Protein AF-A0A395LHI3-F1 (afdb_monomer_lite)

Secondary structure (DSSP, 8-state):
----HHHHHHH-S-HHHHHHHHHHHHIIIIIHHHHHHHTSSS-HHHHHHHHHHHHHHHHH-TTS--S-HHHHS-SS--GGGHHHHHHHHHHHHHHHHHHHHHHHHHHHTTSB-TT--HHHHHHHHHHHHHHHHHHHHTT--HHHHHHHHHHHHHHHHTTBPPP-

Foldseek 3Di:
DPDDPVVVCVVAVDPLRVVVVVLVVLCVPVVVVLLCLCPDDDFNLVSLLVSQLVLLAVQADPPDHHARCLLPPDPDDDPVCVVSNVVSVVVLVVQLVSQLVSVVVNCVVLQFPVPDPSSVLSVVSSVLSSVSRVVSVVPDHSVRRVVSSVVNSVVSVVGGHDDD

Structure (mmCIF, N/CA/C/O backbone):
data_AF-A0A395LHI3-F1
#
_entry.id   AF-A0A395LHI3-F1
#
loop_
_atom_site.group_PDB
_atom_site.id
_atom_site.type_symbol
_atom_site.label_atom_id
_atom_site.label_alt_id
_atom_site.label_comp_id
_atom_site.label_asym_id
_atom_site.label_entity_id
_atom_site.label_seq_id
_atom_site.pdbx_PDB_ins_code
_atom_site.Cartn_x
_atom_site.Cartn_y
_atom_site.Cartn_z
_atom_site.occupancy
_atom_site.B_iso_or_equiv
_atom_site.auth_seq_id
_atom_site.auth_comp_id
_atom_site.auth_asym_id
_atom_site.auth_atom_id
_atom_site.pdbx_PDB_model_num
ATOM 1 N N . MET A 1 1 ? 21.048 0.167 -17.776 1.00 78.12 1 MET A N 1
ATOM 2 C CA . MET A 1 1 ? 21.889 -1.015 -17.476 1.00 78.12 1 MET A CA 1
ATOM 3 C C . MET A 1 1 ? 23.275 -0.933 -18.103 1.00 78.12 1 MET A C 1
ATOM 5 O O . MET A 1 1 ? 24.192 -1.438 -17.483 1.00 78.12 1 MET A O 1
ATOM 9 N N . GLY A 1 2 ? 23.467 -0.312 -19.278 1.00 87.62 2 GLY A N 1
ATOM 10 C CA . GLY A 1 2 ? 24.817 -0.144 -19.848 1.00 87.62 2 GLY A CA 1
ATOM 11 C C . GLY A 1 2 ? 25.475 -1.451 -20.313 1.00 87.62 2 GLY A C 1
ATOM 12 O O . GLY A 1 2 ? 26.690 -1.498 -20.452 1.00 87.62 2 GLY A O 1
ATOM 13 N N . ILE A 1 3 ? 24.679 -2.501 -20.537 1.00 92.44 3 ILE A N 1
ATOM 14 C CA . ILE A 1 3 ? 25.128 -3.826 -20.984 1.00 92.44 3 ILE A CA 1
ATOM 15 C C . ILE A 1 3 ? 24.661 -4.100 -22.413 1.00 92.44 3 ILE A C 1
ATOM 17 O O . ILE A 1 3 ? 23.698 -3.492 -22.888 1.00 92.44 3 ILE A O 1
ATOM 21 N N . THR A 1 4 ? 25.320 -5.043 -23.084 1.00 93.31 4 THR A N 1
ATOM 22 C CA . THR A 1 4 ? 24.909 -5.496 -24.416 1.00 93.31 4 THR A CA 1
ATOM 23 C C . THR A 1 4 ? 23.665 -6.394 -24.334 1.00 93.31 4 THR A C 1
ATOM 25 O O . THR A 1 4 ? 23.431 -7.032 -23.301 1.00 93.31 4 THR A O 1
ATOM 28 N N . PRO A 1 5 ? 22.872 -6.507 -25.417 1.00 89.00 5 PRO A N 1
ATOM 29 C CA . PRO A 1 5 ? 21.784 -7.480 -25.489 1.00 89.00 5 PRO A CA 1
ATOM 30 C C . PRO A 1 5 ? 22.258 -8.915 -25.236 1.00 89.00 5 PRO A C 1
ATOM 32 O O . PRO A 1 5 ? 21.578 -9.668 -24.549 1.00 89.00 5 PRO A O 1
ATOM 35 N N . GLN A 1 6 ? 23.445 -9.282 -25.730 1.00 91.12 6 GLN A N 1
ATOM 36 C CA . GLN A 1 6 ? 24.034 -10.602 -25.508 1.00 91.12 6 GLN A CA 1
ATOM 37 C C . GLN A 1 6 ? 24.271 -10.864 -24.017 1.00 91.12 6 GLN A C 1
ATOM 39 O O . GLN A 1 6 ? 23.895 -11.921 -23.523 1.00 91.12 6 GLN A O 1
ATOM 44 N N . SER A 1 7 ? 24.835 -9.899 -23.282 1.00 91.31 7 SER A N 1
ATOM 45 C CA . SER A 1 7 ? 25.020 -10.023 -21.831 1.00 91.31 7 SER A CA 1
ATOM 46 C C . SER A 1 7 ? 23.691 -10.079 -21.077 1.00 91.31 7 SER A C 1
ATOM 48 O O . SER A 1 7 ? 23.582 -10.807 -20.096 1.00 91.31 7 SER A O 1
ATOM 50 N N . LEU A 1 8 ? 22.672 -9.347 -21.538 1.00 90.69 8 LEU A N 1
ATOM 51 C CA . LEU A 1 8 ? 21.337 -9.384 -20.941 1.00 90.69 8 LEU A CA 1
ATOM 52 C C . LEU A 1 8 ? 20.703 -10.769 -21.085 1.00 90.69 8 LEU A C 1
ATOM 54 O O . LEU A 1 8 ? 20.270 -11.337 -20.090 1.00 90.69 8 LEU A O 1
ATOM 58 N N . TYR A 1 9 ? 20.686 -11.327 -22.296 1.00 90.81 9 TYR A N 1
ATOM 59 C CA . TYR A 1 9 ? 20.093 -12.644 -22.553 1.00 90.81 9 TYR A CA 1
ATOM 60 C C . TYR A 1 9 ? 20.959 -13.815 -22.064 1.00 90.81 9 TYR A C 1
ATOM 62 O O . TYR A 1 9 ? 20.459 -14.926 -21.923 1.00 90.81 9 TYR A O 1
ATOM 70 N N . ALA A 1 10 ? 22.240 -13.580 -21.766 1.00 89.56 10 ALA A N 1
ATOM 71 C CA . ALA A 1 10 ? 23.068 -14.535 -21.033 1.00 89.56 10 ALA A CA 1
ATOM 72 C C . ALA A 1 10 ? 22.699 -14.602 -19.539 1.00 89.56 10 ALA A C 1
ATOM 74 O O . ALA A 1 10 ? 22.858 -15.653 -18.925 1.00 89.56 10 ALA A O 1
ATOM 75 N N . ALA A 1 11 ? 22.227 -13.493 -18.958 1.00 89.38 11 ALA A N 1
ATOM 76 C CA . ALA A 1 11 ? 21.839 -13.411 -17.549 1.00 89.38 11 ALA A CA 1
ATOM 77 C C . ALA A 1 11 ? 20.357 -13.740 -17.310 1.00 89.38 11 ALA A C 1
ATOM 79 O O . ALA A 1 11 ? 20.022 -14.312 -16.277 1.00 89.38 11 ALA A O 1
ATOM 80 N N . PHE A 1 12 ? 19.476 -13.399 -18.255 1.00 91.12 12 PHE A N 1
ATOM 81 C CA . PHE A 1 12 ? 18.029 -13.553 -18.117 1.00 91.12 12 PHE A CA 1
ATOM 82 C C . PHE A 1 12 ? 17.438 -14.299 -19.308 1.00 91.12 12 PHE A C 1
ATOM 84 O O . PHE A 1 12 ? 17.687 -13.950 -20.462 1.00 91.12 12 PHE A O 1
ATOM 91 N N . VAL A 1 13 ? 16.579 -15.277 -19.017 1.00 86.50 13 VAL A N 1
ATOM 92 C CA . VAL A 1 13 ? 15.908 -16.110 -20.029 1.00 86.50 13 VAL A CA 1
ATOM 93 C C . VAL A 1 13 ? 15.035 -15.268 -20.967 1.00 86.50 13 VAL A C 1
ATOM 95 O O . VAL A 1 13 ? 14.988 -15.516 -22.171 1.00 86.50 13 VAL A O 1
ATOM 98 N N . SER A 1 14 ? 14.368 -14.237 -20.445 1.00 88.44 14 SER A N 1
ATOM 99 C CA . SER A 1 14 ? 13.547 -13.325 -21.239 1.00 88.44 14 SER A CA 1
ATOM 100 C C . SER A 1 14 ? 13.390 -11.956 -20.572 1.00 88.44 14 SER A C 1
ATOM 102 O O . SER A 1 14 ? 13.673 -11.775 -19.387 1.00 88.44 14 SER A O 1
ATOM 104 N N . LYS A 1 15 ? 12.857 -10.977 -21.317 1.00 88.31 15 LYS A N 1
ATOM 105 C CA . LYS A 1 15 ? 12.464 -9.670 -20.760 1.00 88.31 15 LYS A CA 1
ATOM 106 C C . LYS A 1 15 ? 11.406 -9.808 -19.655 1.00 88.31 15 LYS A C 1
ATOM 108 O O . LYS A 1 15 ? 11.434 -9.041 -18.695 1.00 88.31 15 LYS A O 1
ATOM 113 N N . ALA A 1 16 ? 10.486 -10.767 -19.789 1.00 86.94 16 ALA A N 1
ATOM 114 C CA . ALA A 1 16 ? 9.472 -11.039 -18.773 1.00 86.94 16 ALA A CA 1
ATOM 115 C C . ALA A 1 16 ? 10.108 -11.590 -17.488 1.00 86.94 16 ALA A C 1
ATOM 117 O O . ALA A 1 16 ? 9.699 -11.205 -16.395 1.00 86.94 16 ALA A O 1
ATOM 118 N N . ASP A 1 17 ? 11.140 -12.427 -17.620 1.00 88.19 17 ASP A N 1
ATOM 119 C CA . ASP A 1 17 ? 11.878 -12.967 -16.475 1.00 88.19 17 ASP A CA 1
ATOM 120 C C . ASP A 1 17 ? 12.705 -11.895 -15.774 1.00 88.19 17 ASP A C 1
ATOM 122 O O . ASP A 1 17 ? 12.575 -11.735 -14.564 1.00 88.19 17 ASP A O 1
ATOM 126 N N . LEU A 1 18 ? 13.435 -11.075 -16.538 1.00 92.38 18 LEU A N 1
ATOM 127 C CA . LEU A 1 18 ? 14.125 -9.900 -16.006 1.00 92.38 18 LEU A CA 1
ATOM 128 C C . LEU A 1 18 ? 13.168 -8.988 -15.222 1.00 92.38 18 LEU A C 1
ATOM 130 O O . LEU A 1 18 ? 13.488 -8.542 -14.123 1.00 92.38 18 LEU A O 1
ATOM 134 N N . TYR A 1 19 ? 11.986 -8.699 -15.770 1.00 91.56 19 TYR A N 1
ATOM 135 C CA . TYR A 1 19 ? 11.020 -7.838 -15.092 1.00 91.56 19 TYR A CA 1
ATOM 136 C C . TYR A 1 19 ? 10.474 -8.474 -13.805 1.00 91.56 19 TYR A C 1
ATOM 138 O O . TYR A 1 19 ? 10.330 -7.783 -12.799 1.00 91.56 19 TYR A O 1
ATOM 146 N N . ARG A 1 20 ? 10.236 -9.791 -13.798 1.00 90.06 20 ARG A N 1
ATOM 147 C CA . ARG A 1 20 ? 9.834 -10.525 -12.589 1.00 90.06 20 ARG A CA 1
ATOM 148 C C . ARG A 1 20 ? 10.909 -10.474 -11.506 1.00 90.06 20 ARG A C 1
ATOM 150 O O . ARG A 1 20 ? 10.594 -10.198 -10.354 1.00 90.06 20 ARG A O 1
ATOM 157 N N . GLU A 1 21 ? 12.168 -10.696 -11.872 1.00 91.38 21 GLU A N 1
ATOM 158 C CA . GLU A 1 21 ? 13.291 -10.610 -10.934 1.00 91.38 21 GLU A CA 1
ATOM 159 C C . GLU A 1 21 ? 13.481 -9.190 -10.392 1.00 91.38 21 GLU A C 1
ATOM 161 O O . GLU A 1 21 ? 13.731 -9.013 -9.200 1.00 91.38 21 GLU A O 1
ATOM 166 N N . ALA A 1 22 ? 13.289 -8.167 -11.229 1.00 91.69 22 ALA A N 1
ATOM 167 C CA . ALA A 1 22 ? 13.322 -6.776 -10.790 1.00 91.69 22 ALA A CA 1
ATOM 168 C C . ALA A 1 22 ? 12.210 -6.461 -9.773 1.00 91.69 22 ALA A C 1
ATOM 170 O O . ALA A 1 22 ? 12.476 -5.799 -8.770 1.00 91.69 22 ALA A O 1
ATOM 171 N N . LEU A 1 23 ? 10.988 -6.961 -9.997 1.00 90.19 23 LEU A N 1
ATOM 172 C CA . LEU A 1 23 ? 9.870 -6.813 -9.058 1.00 90.19 23 LEU A CA 1
ATOM 173 C C . LEU A 1 23 ? 10.138 -7.525 -7.729 1.00 90.19 23 LEU A C 1
ATOM 175 O O . LEU A 1 23 ? 9.881 -6.954 -6.671 1.00 90.19 23 LEU A O 1
ATOM 179 N N . GLU A 1 24 ? 10.676 -8.746 -7.769 1.00 88.56 24 GLU A N 1
ATOM 180 C CA . GLU A 1 24 ? 10.999 -9.489 -6.549 1.00 88.56 24 GLU A CA 1
ATOM 181 C C . GLU A 1 24 ? 12.123 -8.808 -5.764 1.00 88.56 24 GLU A C 1
ATOM 183 O O . GLU A 1 24 ? 12.003 -8.632 -4.552 1.00 88.56 24 GLU A O 1
ATOM 188 N N . ARG A 1 25 ? 13.170 -8.329 -6.446 1.00 88.56 25 ARG A N 1
ATOM 189 C CA . ARG A 1 25 ? 14.222 -7.531 -5.811 1.00 88.56 25 ARG A CA 1
ATOM 190 C C . ARG A 1 25 ? 13.650 -6.275 -5.153 1.00 88.56 25 ARG A C 1
ATOM 192 O O . ARG A 1 25 ? 13.916 -6.030 -3.980 1.00 88.56 25 ARG A O 1
ATOM 199 N N . TYR A 1 26 ? 12.834 -5.512 -5.882 1.00 86.00 26 TYR A N 1
ATOM 200 C CA . TYR A 1 26 ? 12.178 -4.317 -5.352 1.00 86.00 26 TYR A CA 1
ATOM 201 C C . TYR A 1 26 ? 11.345 -4.639 -4.103 1.00 86.00 26 TYR A C 1
ATOM 203 O O . TYR A 1 26 ? 11.406 -3.925 -3.103 1.00 86.00 26 TYR A O 1
ATOM 211 N N . ARG A 1 27 ? 10.605 -5.752 -4.118 1.00 82.31 27 ARG A N 1
ATOM 212 C CA . ARG A 1 27 ? 9.814 -6.216 -2.972 1.00 82.31 27 ARG A CA 1
ATOM 213 C C . ARG A 1 27 ? 10.686 -6.557 -1.760 1.00 82.31 27 ARG A C 1
ATOM 215 O O . ARG A 1 27 ? 10.298 -6.242 -0.637 1.00 82.31 27 ARG A O 1
ATOM 222 N N . GLN A 1 28 ? 11.839 -7.190 -1.965 1.00 80.56 28 GLN A N 1
ATOM 223 C CA . GLN A 1 28 ? 12.752 -7.565 -0.880 1.00 80.56 28 GLN A CA 1
ATOM 224 C C . GLN A 1 28 ? 13.480 -6.366 -0.263 1.00 80.56 28 GLN A C 1
ATOM 226 O O . GLN A 1 28 ? 13.735 -6.366 0.940 1.00 80.56 28 GLN A O 1
ATOM 231 N N . GLU A 1 29 ? 13.791 -5.344 -1.058 1.00 78.62 29 GLU A N 1
ATOM 232 C CA . GLU A 1 29 ? 14.490 -4.143 -0.591 1.00 78.62 29 GLU A CA 1
ATOM 233 C C . GLU A 1 29 ? 13.499 -3.114 -0.014 1.00 78.62 29 GLU A C 1
ATOM 235 O O . GLU A 1 29 ? 13.497 -2.850 1.192 1.00 78.62 29 GLU A O 1
ATOM 240 N N . GLU A 1 30 ? 12.604 -2.595 -0.857 1.00 69.50 30 GLU A N 1
ATOM 241 C CA . GLU A 1 30 ? 11.673 -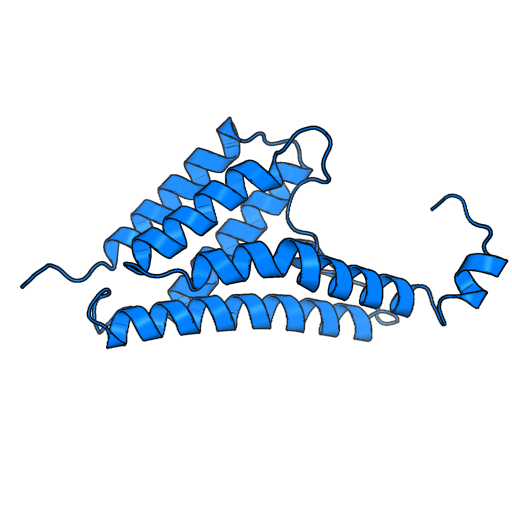1.505 -0.531 1.00 69.50 30 GLU A CA 1
ATOM 242 C C . GLU A 1 30 ? 10.394 -2.025 0.143 1.00 69.50 30 GLU A C 1
ATOM 244 O O . GLU A 1 30 ? 9.935 -1.496 1.161 1.00 69.50 30 GLU A O 1
ATOM 249 N N . GLY A 1 31 ? 9.838 -3.131 -0.364 1.00 61.81 31 GLY A N 1
ATOM 250 C CA . GLY A 1 31 ? 8.634 -3.750 0.207 1.00 61.81 31 GLY A CA 1
ATOM 251 C C . GLY A 1 31 ? 8.838 -4.256 1.640 1.00 61.81 31 GLY A C 1
ATOM 252 O O . GLY A 1 31 ? 7.918 -4.204 2.461 1.00 61.81 31 GLY A O 1
ATOM 253 N N . ALA A 1 32 ? 10.059 -4.665 1.987 1.00 59.25 32 ALA A N 1
ATOM 254 C CA . ALA A 1 32 ? 10.400 -5.069 3.342 1.00 59.25 32 ALA A CA 1
ATOM 255 C C . ALA A 1 32 ? 10.373 -3.888 4.329 1.00 59.25 32 ALA A C 1
ATOM 257 O O . ALA A 1 32 ? 10.033 -4.086 5.494 1.00 59.25 32 ALA A O 1
ATOM 258 N N . ALA A 1 33 ? 10.675 -2.659 3.896 1.00 61.22 33 ALA A N 1
ATOM 259 C CA . ALA A 1 33 ? 10.580 -1.476 4.753 1.00 61.22 33 ALA A CA 1
ATOM 260 C C . ALA A 1 33 ? 9.121 -1.118 5.071 1.00 61.22 33 ALA A C 1
ATOM 262 O O . ALA A 1 33 ? 8.770 -0.946 6.240 1.00 61.22 33 ALA A O 1
ATOM 263 N N . ALA A 1 34 ? 8.251 -1.105 4.057 1.00 66.12 34 ALA A N 1
ATOM 264 C CA . ALA A 1 34 ? 6.817 -0.883 4.242 1.00 66.12 34 ALA A CA 1
ATOM 265 C C . ALA A 1 34 ? 6.167 -1.977 5.115 1.00 66.12 34 ALA A C 1
ATOM 267 O O . ALA A 1 34 ? 5.414 -1.669 6.040 1.00 66.12 34 ALA A O 1
ATOM 268 N N . GLY A 1 35 ? 6.514 -3.251 4.886 1.00 62.41 35 GLY A N 1
ATOM 269 C CA . GLY A 1 35 ? 6.021 -4.380 5.682 1.00 62.41 35 GLY A CA 1
ATOM 270 C C . GLY A 1 35 ? 6.496 -4.373 7.141 1.00 62.41 35 GLY A C 1
ATOM 271 O O . GLY A 1 35 ? 5.726 -4.735 8.034 1.00 62.41 35 GLY A O 1
ATOM 272 N N . ARG A 1 36 ? 7.731 -3.918 7.408 1.00 68.00 36 ARG A N 1
ATOM 273 C CA . ARG A 1 36 ? 8.243 -3.716 8.777 1.00 68.00 36 ARG A CA 1
ATOM 274 C C . ARG A 1 36 ? 7.478 -2.618 9.515 1.00 68.00 36 ARG A C 1
ATOM 276 O O . ARG A 1 36 ? 7.142 -2.809 10.677 1.00 68.00 36 ARG A O 1
ATOM 283 N N . ASN A 1 37 ? 7.158 -1.512 8.842 1.00 70.75 37 ASN A N 1
ATOM 284 C CA . ASN A 1 37 ? 6.382 -0.419 9.438 1.00 70.75 37 ASN A CA 1
ATOM 285 C C . ASN A 1 37 ? 4.940 -0.832 9.767 1.00 70.75 37 ASN A C 1
ATOM 287 O O . ASN A 1 37 ? 4.397 -0.403 10.778 1.00 70.75 37 ASN A O 1
ATOM 291 N N . LEU A 1 38 ? 4.321 -1.679 8.940 1.00 78.31 38 LEU A N 1
ATOM 292 C CA . LEU A 1 38 ? 2.956 -2.155 9.182 1.00 78.31 38 LEU A CA 1
ATOM 293 C C . LEU A 1 38 ? 2.860 -3.089 10.402 1.00 78.31 38 LEU A C 1
ATOM 295 O O . LEU A 1 38 ? 1.850 -3.097 11.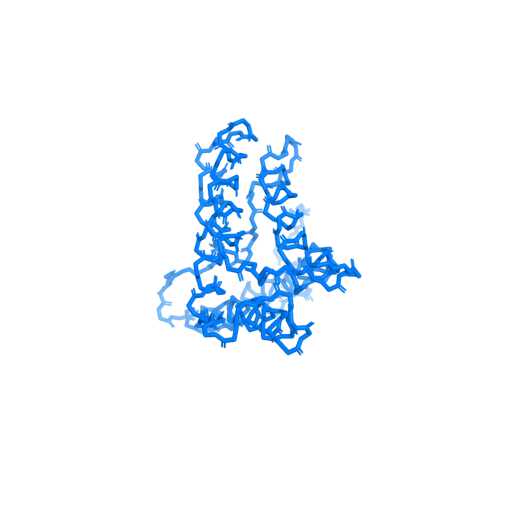106 1.00 78.31 38 LEU A O 1
ATOM 299 N N . ASN A 1 39 ? 3.909 -3.876 10.649 1.00 77.31 39 ASN A N 1
ATOM 300 C CA . ASN A 1 39 ? 3.972 -4.851 11.739 1.00 77.31 39 ASN A CA 1
ATOM 301 C C . ASN A 1 39 ? 4.747 -4.364 12.968 1.00 77.31 39 ASN A C 1
ATOM 303 O O . ASN A 1 39 ? 4.979 -5.163 13.873 1.00 77.31 39 ASN A O 1
ATOM 307 N N . SER A 1 40 ? 5.154 -3.094 13.016 1.00 72.31 40 SER A N 1
ATOM 308 C CA . SER A 1 40 ? 5.819 -2.543 14.195 1.00 72.31 40 SER A CA 1
ATOM 309 C C . SER A 1 40 ? 4.893 -2.576 15.411 1.00 72.31 40 SER A C 1
ATOM 311 O O . SER A 1 40 ? 3.673 -2.472 15.269 1.00 72.31 40 SER A O 1
ATOM 313 N N . GLU A 1 41 ? 5.483 -2.673 16.601 1.00 74.00 41 GLU A N 1
ATOM 314 C CA . GLU A 1 41 ? 4.754 -2.580 17.866 1.00 74.00 41 GLU A CA 1
ATOM 315 C C . GLU A 1 41 ? 3.964 -1.264 17.967 1.00 74.00 41 GLU A C 1
ATOM 317 O O . GLU A 1 41 ? 4.398 -0.216 17.476 1.00 74.00 41 GLU A O 1
ATOM 322 N N . GLY A 1 42 ? 2.799 -1.328 18.616 1.00 85.94 42 GLY A N 1
ATOM 323 C CA . GLY A 1 42 ? 1.920 -0.187 18.857 1.00 85.94 42 GLY A CA 1
ATOM 324 C C . GLY A 1 42 ? 0.584 -0.248 18.114 1.00 85.94 42 GLY A C 1
ATOM 325 O O . GLY A 1 42 ? 0.326 -1.141 17.302 1.00 85.94 42 GLY A O 1
ATOM 326 N N . HIS A 1 43 ? -0.250 0.751 18.403 1.00 93.38 43 HIS A N 1
ATOM 327 C CA . HIS A 1 43 ? -1.645 0.811 17.981 1.00 93.38 43 HIS A CA 1
ATOM 328 C C . HIS A 1 43 ? -1.795 0.803 16.454 1.00 93.38 43 HIS A C 1
ATOM 330 O O . HIS A 1 43 ? -1.114 1.544 15.740 1.00 93.38 43 HIS A O 1
ATOM 336 N N . VAL A 1 44 ? -2.739 0.022 15.926 1.00 95.06 44 VAL A N 1
ATOM 337 C CA . VAL A 1 44 ? -2.920 -0.197 14.481 1.00 95.06 44 VAL A CA 1
ATOM 338 C C . VAL A 1 44 ? -3.094 1.084 13.687 1.00 95.06 44 VAL A C 1
ATOM 340 O O . VAL A 1 44 ? -2.457 1.261 12.653 1.00 95.06 44 VAL A O 1
ATOM 343 N N . VAL A 1 45 ? -3.906 2.014 14.187 1.00 95.25 45 VAL A N 1
ATOM 344 C CA . VAL A 1 45 ? -4.090 3.317 13.538 1.00 95.25 45 VAL A CA 1
ATOM 345 C C . VAL A 1 45 ? -2.776 4.090 13.433 1.00 95.25 45 VAL A C 1
ATOM 347 O O . VAL A 1 45 ? -2.541 4.728 12.411 1.00 95.25 45 VAL A O 1
ATOM 350 N N . ASP A 1 46 ? -1.901 4.017 14.436 1.00 94.00 46 ASP A N 1
ATOM 351 C CA . ASP A 1 46 ? -0.611 4.709 14.398 1.00 94.00 46 ASP A CA 1
ATOM 352 C C . ASP A 1 46 ? 0.353 4.034 13.412 1.00 94.00 46 ASP A C 1
ATOM 354 O O . ASP A 1 46 ? 1.083 4.723 12.695 1.00 94.00 46 ASP A O 1
ATOM 358 N N . ALA A 1 47 ? 0.311 2.701 13.305 1.00 93.56 47 ALA A N 1
ATOM 359 C CA . ALA A 1 47 ? 1.064 1.952 12.297 1.00 93.56 47 ALA A CA 1
ATOM 360 C C . ALA A 1 47 ? 0.617 2.311 10.866 1.00 93.56 47 ALA A C 1
ATOM 362 O O . ALA A 1 47 ? 1.452 2.619 10.012 1.00 93.56 47 ALA A O 1
ATOM 363 N N . ILE A 1 48 ? -0.696 2.357 10.610 1.00 95.06 48 ILE A N 1
ATOM 364 C CA . ILE A 1 48 ? -1.253 2.776 9.313 1.00 95.06 48 ILE A CA 1
ATOM 365 C C . ILE A 1 48 ? -0.934 4.247 9.020 1.00 95.06 48 ILE A C 1
ATOM 367 O O . ILE A 1 48 ? -0.561 4.583 7.895 1.00 95.06 48 ILE A O 1
ATOM 371 N N . ALA A 1 49 ? -1.003 5.124 10.023 1.00 95.19 49 ALA A N 1
ATOM 372 C CA . ALA A 1 49 ? -0.649 6.528 9.857 1.00 95.19 49 ALA A CA 1
ATOM 373 C C . ALA A 1 49 ? 0.822 6.722 9.492 1.00 95.19 49 ALA A C 1
ATOM 375 O O . ALA A 1 49 ? 1.150 7.500 8.594 1.00 95.19 49 ALA A O 1
ATOM 376 N N . ARG A 1 50 ? 1.713 5.973 10.143 1.00 93.75 50 ARG A N 1
ATOM 377 C CA . ARG A 1 50 ? 3.135 5.960 9.807 1.00 93.75 50 ARG A CA 1
ATOM 378 C C . ARG A 1 50 ? 3.362 5.471 8.378 1.00 93.75 50 ARG A C 1
ATOM 380 O O . ARG A 1 50 ? 4.102 6.119 7.645 1.00 93.75 50 ARG A O 1
ATOM 387 N N . LEU A 1 51 ? 2.705 4.383 7.971 1.00 93.19 51 LEU A N 1
ATOM 388 C CA . LEU A 1 51 ? 2.783 3.861 6.605 1.00 93.19 51 LEU A CA 1
ATOM 389 C C . LEU A 1 51 ? 2.376 4.918 5.566 1.00 93.19 51 LEU A C 1
ATOM 391 O O . LEU A 1 51 ? 3.110 5.133 4.601 1.00 93.19 51 LEU A O 1
ATOM 395 N N . LEU A 1 52 ? 1.239 5.591 5.764 1.00 95.06 52 LEU A N 1
ATOM 396 C CA . LEU A 1 52 ? 0.717 6.591 4.827 1.00 95.06 52 LEU A CA 1
ATOM 397 C C . LEU A 1 52 ? 1.632 7.820 4.716 1.00 95.06 52 LEU A C 1
ATOM 399 O O . LEU A 1 52 ? 1.945 8.240 3.604 1.00 95.06 52 LEU A O 1
ATOM 403 N N . ARG A 1 53 ? 2.126 8.347 5.844 1.00 95.56 53 ARG A N 1
ATOM 404 C CA . ARG A 1 53 ? 3.055 9.494 5.861 1.00 95.56 53 ARG A CA 1
ATOM 405 C C . ARG A 1 53 ? 4.392 9.171 5.207 1.00 95.56 53 ARG A C 1
ATOM 407 O O . ARG A 1 53 ? 4.855 9.931 4.364 1.00 95.56 53 ARG A O 1
ATOM 414 N N . ILE A 1 54 ? 4.987 8.026 5.554 1.00 92.44 54 ILE A N 1
ATOM 415 C CA . ILE A 1 54 ? 6.238 7.572 4.929 1.00 92.44 54 ILE A CA 1
ATOM 416 C C . ILE A 1 54 ? 6.036 7.402 3.424 1.00 92.44 54 ILE A C 1
ATOM 418 O O . ILE A 1 54 ? 6.892 7.809 2.652 1.00 92.44 54 ILE A O 1
ATOM 422 N N . SER A 1 55 ? 4.895 6.860 2.995 1.00 92.75 55 SER A N 1
ATOM 423 C CA . SER A 1 55 ? 4.599 6.693 1.570 1.00 92.75 55 SER A CA 1
ATOM 424 C C . SER A 1 55 ? 4.499 8.037 0.840 1.00 92.75 55 SER A C 1
ATOM 426 O O . SER A 1 55 ? 5.087 8.180 -0.226 1.00 92.75 55 SER A O 1
ATOM 428 N N . ALA A 1 56 ? 3.824 9.041 1.412 1.00 94.69 56 ALA A N 1
ATOM 429 C CA . ALA A 1 56 ? 3.749 10.385 0.826 1.00 94.69 56 ALA A CA 1
ATOM 430 C C . ALA A 1 56 ? 5.142 11.024 0.637 1.00 94.69 56 ALA A C 1
ATOM 432 O O . ALA A 1 56 ? 5.418 11.621 -0.408 1.00 94.69 56 ALA A O 1
ATOM 433 N N . HIS A 1 57 ? 6.034 10.840 1.615 1.00 93.25 57 HIS A N 1
ATOM 434 C CA . HIS A 1 57 ? 7.423 11.292 1.541 1.00 93.25 57 HIS A CA 1
ATOM 435 C C . HIS A 1 57 ? 8.229 10.503 0.495 1.00 93.25 57 HIS A C 1
ATOM 437 O O . HIS A 1 57 ? 8.736 11.072 -0.472 1.00 93.25 57 HIS A O 1
ATOM 443 N N . GLU A 1 58 ? 8.303 9.176 0.630 1.00 90.88 58 GLU A N 1
ATOM 444 C CA . GLU A 1 58 ? 9.147 8.324 -0.216 1.00 90.88 58 GLU A CA 1
ATOM 445 C C . GLU A 1 58 ? 8.733 8.373 -1.690 1.00 90.88 58 GLU A C 1
ATOM 447 O O . GLU A 1 58 ? 9.588 8.423 -2.575 1.00 90.88 58 GLU A O 1
ATOM 452 N N . PHE A 1 59 ? 7.429 8.426 -1.980 1.00 93.00 59 PHE A N 1
ATOM 453 C CA . PHE A 1 59 ? 6.937 8.463 -3.359 1.00 93.00 59 PHE A CA 1
ATOM 454 C C . PHE A 1 59 ? 7.341 9.738 -4.097 1.00 93.00 59 PHE A C 1
ATOM 456 O O . PHE A 1 59 ? 7.442 9.716 -5.325 1.00 93.00 59 PHE A O 1
ATOM 463 N N . SER A 1 60 ? 7.600 10.824 -3.370 1.00 91.62 60 SER A N 1
ATOM 464 C CA . SER A 1 60 ? 7.916 12.137 -3.926 1.00 91.62 60 SER A CA 1
ATOM 465 C C . SER A 1 60 ? 9.382 12.553 -3.743 1.00 91.62 60 SER A C 1
ATOM 467 O O . SER A 1 60 ? 9.768 13.612 -4.249 1.00 91.62 60 SER A O 1
ATOM 469 N N . LEU A 1 61 ? 10.237 11.707 -3.151 1.00 91.25 61 LEU A N 1
ATOM 470 C CA . LEU A 1 61 ? 11.658 11.993 -2.907 1.00 91.25 61 LEU A CA 1
ATOM 471 C C . LEU A 1 61 ? 12.415 12.429 -4.181 1.00 91.25 61 LEU A C 1
ATOM 473 O O . LEU A 1 61 ? 12.365 11.746 -5.214 1.00 91.25 61 LEU A O 1
ATOM 477 N N . PRO A 1 62 ? 13.128 13.571 -4.167 1.00 88.25 62 PRO A N 1
ATOM 478 C CA . PRO A 1 62 ? 13.989 13.982 -5.273 1.00 88.25 62 PRO A CA 1
ATOM 479 C C . PRO A 1 62 ? 15.130 12.986 -5.521 1.00 88.25 62 PRO A C 1
ATOM 481 O O . PRO A 1 62 ? 15.681 12.406 -4.591 1.00 88.25 62 PRO A O 1
ATOM 484 N N . GLY A 1 63 ? 15.508 12.791 -6.787 1.00 85.62 63 GLY A N 1
ATOM 485 C CA . GLY A 1 63 ? 16.622 11.903 -7.152 1.00 85.62 63 GLY A CA 1
ATOM 486 C C . GLY A 1 63 ? 16.327 10.400 -7.040 1.00 85.62 63 GLY A C 1
ATOM 487 O O . GLY A 1 63 ? 17.223 9.596 -7.291 1.00 85.62 63 GLY A O 1
ATOM 488 N N . ARG A 1 64 ? 15.088 10.012 -6.714 1.00 82.88 64 ARG A N 1
ATOM 489 C CA . ARG A 1 64 ? 14.604 8.624 -6.724 1.00 82.88 64 ARG A CA 1
ATOM 490 C C . ARG A 1 64 ? 13.448 8.442 -7.717 1.00 82.88 64 ARG A C 1
ATOM 492 O O . ARG A 1 64 ? 12.764 9.422 -8.031 1.00 82.88 64 ARG A O 1
ATOM 499 N N . PRO A 1 65 ? 13.222 7.216 -8.231 1.00 85.19 65 PRO A N 1
ATOM 500 C CA . PRO A 1 65 ? 12.002 6.899 -8.967 1.00 85.19 65 PRO A CA 1
ATOM 501 C C . PRO A 1 65 ? 10.763 7.249 -8.137 1.00 85.19 65 PRO A C 1
ATOM 503 O O . PRO A 1 65 ? 10.730 6.978 -6.939 1.00 85.19 65 PRO A O 1
ATOM 506 N N . LYS A 1 66 ? 9.759 7.858 -8.774 1.00 87.94 66 LYS A N 1
ATOM 507 C CA . LYS A 1 66 ? 8.533 8.287 -8.097 1.00 87.94 66 LYS A CA 1
ATOM 508 C C . LYS A 1 66 ? 7.584 7.116 -7.867 1.00 87.94 66 LYS A C 1
ATOM 510 O O . LYS A 1 66 ? 7.338 6.320 -8.778 1.00 87.94 66 LYS A O 1
ATOM 515 N N . GLY A 1 67 ? 7.007 7.072 -6.670 1.00 86.94 67 GLY A N 1
ATOM 516 C CA . GLY A 1 67 ? 5.965 6.120 -6.307 1.00 86.94 67 GLY A CA 1
ATOM 517 C C . GLY A 1 67 ? 6.430 4.676 -6.062 1.00 86.94 67 GLY A C 1
ATOM 518 O O . GLY A 1 67 ? 7.619 4.375 -5.991 1.00 86.94 67 GLY A O 1
ATOM 519 N N . CYS A 1 68 ? 5.464 3.764 -5.916 1.00 86.19 68 CYS A N 1
ATOM 520 C CA . CYS A 1 68 ? 5.710 2.335 -5.729 1.00 86.19 68 CYS A CA 1
ATOM 521 C C . CYS A 1 68 ? 5.696 1.565 -7.060 1.00 86.19 68 CYS A C 1
ATOM 523 O O . CYS A 1 68 ? 4.710 1.612 -7.806 1.00 86.19 68 CYS A O 1
ATOM 525 N N . MET A 1 69 ? 6.751 0.781 -7.320 1.00 88.12 69 MET A N 1
ATOM 526 C CA . MET A 1 69 ? 6.857 -0.030 -8.542 1.00 88.12 69 MET A CA 1
ATOM 527 C C . MET A 1 69 ? 5.721 -1.056 -8.650 1.00 88.12 69 MET A C 1
ATOM 529 O O . MET A 1 69 ? 5.215 -1.280 -9.741 1.00 88.12 69 MET A O 1
ATOM 533 N N . ILE A 1 70 ? 5.273 -1.648 -7.538 1.00 87.75 70 ILE A N 1
ATOM 534 C CA . ILE A 1 70 ? 4.197 -2.657 -7.530 1.00 87.75 70 ILE A CA 1
ATOM 535 C C . ILE A 1 70 ? 2.822 -2.015 -7.787 1.00 87.75 70 ILE A C 1
ATOM 537 O O . ILE A 1 70 ? 1.998 -2.577 -8.512 1.00 87.75 70 ILE A O 1
ATOM 541 N N . SER A 1 71 ? 2.578 -0.819 -7.240 1.00 86.12 71 SER A N 1
ATOM 542 C CA . SER A 1 71 ? 1.288 -0.121 -7.354 1.00 86.12 71 SER A CA 1
ATOM 543 C C . SER A 1 71 ? 0.933 0.260 -8.795 1.00 86.12 71 SER A C 1
ATOM 545 O O . SER A 1 71 ? -0.241 0.252 -9.159 1.00 86.12 71 SER A O 1
ATOM 547 N N . THR A 1 72 ? 1.934 0.570 -9.622 1.00 83.56 72 THR A N 1
ATOM 548 C CA . THR A 1 72 ? 1.750 0.962 -11.037 1.00 83.56 72 THR A CA 1
ATOM 549 C C . THR A 1 72 ? 2.330 -0.031 -12.036 1.00 83.56 72 THR A C 1
ATOM 551 O O . THR A 1 72 ? 2.221 0.176 -13.244 1.00 83.56 72 THR A O 1
ATOM 554 N N . ALA A 1 73 ? 2.904 -1.143 -11.567 1.00 85.69 73 ALA A N 1
ATOM 555 C CA . ALA A 1 73 ? 3.258 -2.253 -12.438 1.00 85.69 73 ALA A CA 1
ATOM 556 C C . ALA A 1 73 ? 2.021 -2.755 -13.198 1.00 85.69 73 ALA A C 1
ATOM 558 O O . ALA A 1 73 ? 0.889 -2.564 -12.751 1.00 85.69 73 ALA A O 1
ATOM 559 N N . VAL A 1 74 ? 2.262 -3.398 -14.345 1.00 86.25 74 VAL A N 1
ATOM 560 C CA . VAL A 1 74 ? 1.276 -3.773 -15.377 1.00 86.25 74 VAL A CA 1
ATOM 561 C C . VAL A 1 74 ? -0.174 -3.836 -14.861 1.00 86.25 74 VAL A C 1
ATOM 563 O O . VAL A 1 74 ? -0.557 -4.745 -14.116 1.00 86.25 74 VAL A O 1
ATOM 566 N N . LEU A 1 75 ? -0.961 -2.825 -15.250 1.00 83.56 75 LEU A N 1
ATOM 567 C CA . LEU A 1 75 ? -2.404 -2.731 -14.989 1.00 83.56 75 LEU A CA 1
ATOM 568 C C . LEU A 1 75 ? -3.213 -3.303 -16.156 1.00 83.56 75 LEU A C 1
ATOM 5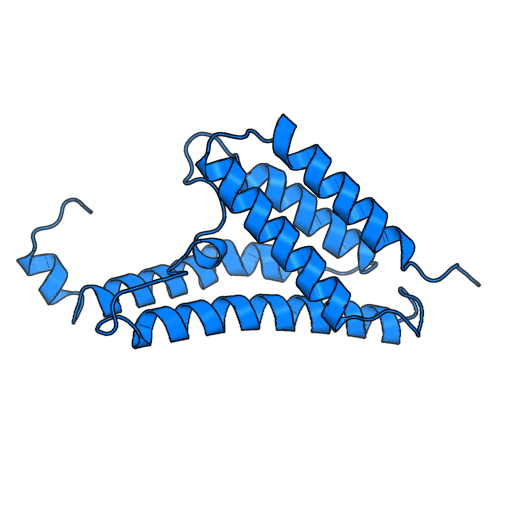70 O O . LEU A 1 75 ? -4.227 -3.961 -15.952 1.00 83.56 75 LEU A O 1
ATOM 574 N N . THR A 1 76 ? -2.733 -3.079 -17.378 1.00 83.88 76 THR A N 1
ATOM 575 C CA . THR A 1 76 ? -3.258 -3.647 -18.619 1.00 83.88 76 THR A CA 1
ATOM 576 C C . THR A 1 76 ? -2.085 -4.052 -19.507 1.00 83.88 76 THR A C 1
ATOM 578 O O . THR A 1 76 ? -1.020 -3.429 -19.477 1.00 83.88 76 THR A O 1
ATOM 581 N N . CYS A 1 77 ? -2.246 -5.121 -20.281 1.00 86.69 77 CYS A N 1
ATOM 582 C CA . CYS A 1 77 ? -1.246 -5.560 -21.246 1.00 86.69 77 CYS A CA 1
ATOM 583 C C . CYS A 1 77 ? -1.894 -6.303 -22.412 1.00 86.69 77 CYS A C 1
ATOM 585 O O . CYS A 1 77 ? -3.060 -6.688 -22.351 1.00 86.69 77 CYS A O 1
ATOM 587 N N . ALA A 1 78 ? -1.113 -6.517 -23.469 1.00 89.06 78 ALA A N 1
ATOM 588 C CA . ALA A 1 78 ? -1.476 -7.455 -24.520 1.00 89.06 78 ALA A CA 1
ATOM 589 C C . ALA A 1 78 ? -1.505 -8.899 -23.974 1.00 89.06 78 ALA A C 1
ATOM 591 O O . ALA A 1 78 ? -0.818 -9.197 -22.990 1.00 89.06 78 ALA A O 1
ATOM 592 N N . VAL A 1 79 ? -2.283 -9.777 -24.615 1.00 88.75 79 VAL A N 1
ATOM 593 C CA . VAL A 1 79 ? -2.572 -11.154 -24.159 1.00 8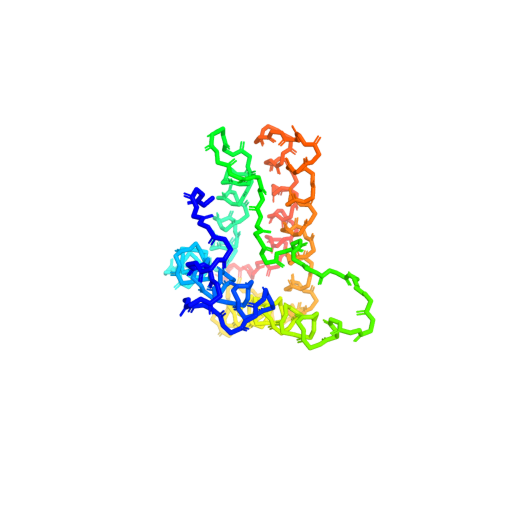8.75 79 VAL A CA 1
ATOM 594 C C . VAL A 1 79 ? -1.296 -11.978 -23.962 1.00 88.75 79 VAL A C 1
ATOM 596 O O . VAL A 1 79 ? -1.204 -12.813 -23.065 1.00 88.75 79 VAL A O 1
ATOM 599 N N . GLU A 1 80 ? -0.260 -11.706 -24.749 1.00 89.12 80 GLU A N 1
ATOM 600 C CA . GLU A 1 80 ? 1.042 -12.370 -24.676 1.00 89.12 80 GLU A CA 1
ATOM 601 C C . GLU A 1 80 ? 1.760 -12.120 -23.336 1.00 89.12 80 GLU A C 1
ATOM 603 O O . GLU A 1 80 ? 2.654 -12.874 -22.958 1.00 89.12 80 GLU A O 1
ATOM 608 N N . ASN A 1 81 ? 1.357 -11.080 -22.597 1.00 87.75 81 ASN A N 1
ATOM 609 C CA . ASN A 1 81 ? 1.909 -10.694 -21.299 1.00 87.75 81 ASN A CA 1
ATOM 610 C C . ASN A 1 81 ? 0.966 -11.017 -20.121 1.00 87.75 81 ASN A C 1
ATOM 612 O O . ASN A 1 81 ? 1.230 -10.611 -18.988 1.00 87.75 81 ASN A O 1
ATOM 616 N N . ASP A 1 82 ? -0.104 -11.786 -20.338 1.00 89.38 82 ASP A N 1
ATOM 617 C CA . ASP A 1 82 ? -1.073 -12.149 -19.293 1.00 89.38 82 ASP A CA 1
ATOM 618 C C . ASP A 1 82 ? -0.413 -12.737 -18.040 1.00 89.38 82 ASP A C 1
ATOM 620 O O . ASP A 1 82 ? -0.791 -12.425 -16.909 1.00 89.38 82 ASP A O 1
ATOM 624 N N . ALA A 1 83 ? 0.600 -13.585 -18.229 1.00 89.56 83 ALA A N 1
ATOM 625 C CA . ALA A 1 83 ? 1.300 -14.233 -17.126 1.00 89.56 83 ALA A CA 1
ATOM 626 C C . ALA A 1 83 ? 1.961 -13.214 -16.184 1.00 89.56 83 ALA A C 1
ATOM 628 O O . ALA A 1 83 ? 1.901 -13.372 -14.962 1.00 89.56 83 ALA A O 1
ATOM 629 N N . ILE A 1 84 ? 2.554 -12.145 -16.730 1.00 89.50 84 ILE A N 1
ATOM 630 C CA . ILE A 1 84 ? 3.180 -11.111 -15.907 1.00 89.50 84 ILE A CA 1
ATOM 631 C C . ILE A 1 84 ? 2.138 -10.192 -15.266 1.00 89.50 84 ILE A C 1
ATOM 633 O O . ILE A 1 84 ? 2.285 -9.841 -14.097 1.00 89.50 84 ILE A O 1
ATOM 637 N N . ALA A 1 85 ? 1.040 -9.880 -15.958 1.00 90.19 85 ALA A N 1
ATOM 638 C CA . ALA A 1 85 ? -0.062 -9.117 -15.371 1.00 90.19 85 ALA A CA 1
ATOM 639 C C . ALA A 1 85 ? -0.702 -9.846 -14.177 1.00 90.19 85 ALA A C 1
ATOM 641 O O . ALA A 1 85 ? -0.962 -9.231 -13.138 1.00 90.19 85 ALA A O 1
ATOM 642 N N . ARG A 1 86 ? -0.891 -11.170 -14.276 1.00 90.94 86 ARG A N 1
ATOM 643 C CA . ARG A 1 86 ? -1.360 -12.006 -13.156 1.00 90.94 86 ARG A CA 1
ATOM 644 C C . ARG A 1 86 ? -0.367 -12.011 -11.999 1.00 90.94 86 ARG A C 1
ATOM 646 O O . ARG A 1 86 ? -0.782 -11.882 -10.852 1.00 90.94 86 ARG A O 1
ATOM 653 N N . HIS A 1 87 ? 0.931 -12.110 -12.290 1.00 90.75 87 HIS A N 1
ATOM 654 C CA . HIS A 1 87 ? 1.967 -12.062 -11.259 1.00 90.75 87 HIS A CA 1
ATOM 655 C C . HIS A 1 87 ? 1.944 -10.738 -10.484 1.00 90.75 87 HIS A C 1
ATOM 657 O O . HIS A 1 87 ? 1.896 -10.745 -9.258 1.00 90.75 87 HIS A O 1
ATOM 663 N N . VAL A 1 88 ? 1.904 -9.602 -11.183 1.00 91.12 88 VAL A N 1
ATOM 664 C CA . VAL A 1 88 ? 1.834 -8.284 -10.535 1.00 91.12 88 VAL A CA 1
ATOM 665 C C . VAL A 1 88 ? 0.526 -8.112 -9.753 1.00 91.12 88 VAL A C 1
ATOM 667 O O . VAL A 1 88 ? 0.529 -7.549 -8.660 1.00 91.12 88 VAL A O 1
ATOM 670 N N . THR A 1 89 ? -0.590 -8.622 -10.274 1.00 92.19 89 THR A N 1
ATOM 671 C CA . THR A 1 89 ? -1.871 -8.615 -9.550 1.00 92.19 89 THR A CA 1
ATOM 672 C C . THR A 1 89 ? -1.760 -9.372 -8.232 1.00 92.19 89 THR A C 1
ATOM 674 O O . THR A 1 89 ? -2.108 -8.817 -7.195 1.00 92.19 89 THR A O 1
ATOM 677 N N . ALA A 1 90 ? -1.143 -10.556 -8.237 1.00 92.06 90 ALA A N 1
ATOM 678 C CA . ALA A 1 90 ? -0.892 -11.310 -7.013 1.00 92.06 90 ALA A CA 1
ATOM 679 C C . ALA A 1 90 ? -0.008 -10.544 -6.009 1.00 92.06 90 ALA A C 1
ATOM 681 O O . ALA A 1 90 ? -0.228 -10.650 -4.806 1.00 92.06 90 ALA A O 1
ATOM 682 N N . LEU A 1 91 ? 0.964 -9.746 -6.471 1.00 90.94 91 LEU A N 1
ATOM 683 C CA . LEU A 1 91 ? 1.771 -8.896 -5.583 1.00 90.94 91 LEU A CA 1
ATOM 684 C C . LEU A 1 91 ? 0.927 -7.805 -4.907 1.00 90.94 91 LEU A C 1
ATOM 686 O O . LEU A 1 91 ? 1.073 -7.577 -3.706 1.00 90.94 91 LEU A O 1
ATOM 690 N N . ARG A 1 92 ? 0.018 -7.159 -5.647 1.00 90.94 92 ARG A N 1
ATOM 691 C CA . ARG A 1 92 ? -0.925 -6.186 -5.070 1.00 90.94 92 ARG A CA 1
ATOM 692 C C . ARG A 1 92 ? -1.874 -6.852 -4.074 1.00 90.94 92 ARG A C 1
ATOM 694 O O . ARG A 1 92 ? -2.070 -6.324 -2.981 1.00 90.94 92 ARG A O 1
ATOM 701 N N . ASP A 1 93 ? -2.395 -8.029 -4.410 1.00 92.88 93 ASP A N 1
ATOM 702 C CA . ASP A 1 93 ? -3.284 -8.793 -3.531 1.00 92.88 93 ASP A CA 1
ATOM 703 C C . ASP A 1 93 ? -2.584 -9.204 -2.228 1.00 92.88 93 ASP A C 1
ATOM 705 O O . ASP A 1 93 ? -3.184 -9.135 -1.157 1.00 92.88 93 ASP A O 1
ATOM 709 N N . GLN A 1 94 ? -1.293 -9.548 -2.278 1.00 91.56 94 GLN A N 1
ATOM 710 C CA . GLN A 1 94 ? -0.490 -9.815 -1.078 1.00 91.56 94 GLN A CA 1
ATOM 711 C C . GLN A 1 94 ? -0.363 -8.579 -0.177 1.00 91.56 94 GLN A C 1
ATOM 713 O O . GLN A 1 94 ? -0.451 -8.703 1.045 1.00 91.56 94 GLN A O 1
ATOM 718 N N . THR A 1 95 ? -0.182 -7.384 -0.750 1.00 89.56 95 THR A N 1
ATOM 719 C CA . THR A 1 95 ? -0.170 -6.134 0.028 1.00 89.56 95 THR A CA 1
ATOM 720 C C . THR A 1 95 ? -1.520 -5.881 0.701 1.00 89.56 95 THR A C 1
ATOM 722 O O . THR A 1 95 ? -1.553 -5.548 1.886 1.00 89.56 95 THR A O 1
ATOM 725 N N . LEU A 1 96 ? -2.631 -6.086 -0.015 1.00 93.69 96 LEU A N 1
ATOM 726 C CA . LEU A 1 96 ? -3.977 -5.947 0.553 1.00 93.69 96 LEU A CA 1
ATOM 727 C C . LEU A 1 96 ? -4.225 -6.958 1.678 1.00 93.69 96 LEU A C 1
ATOM 729 O O . LEU A 1 96 ? -4.717 -6.577 2.737 1.00 93.69 96 LEU A O 1
ATOM 733 N N . ALA A 1 97 ? -3.818 -8.214 1.487 1.00 94.69 97 ALA A N 1
ATOM 734 C CA . ALA A 1 97 ? -3.939 -9.253 2.504 1.00 94.69 97 ALA A CA 1
ATOM 735 C C . ALA A 1 97 ? -3.132 -8.920 3.771 1.00 94.69 97 ALA A C 1
ATOM 737 O O . ALA A 1 97 ? -3.607 -9.152 4.881 1.00 94.69 97 ALA A O 1
ATOM 738 N N . ALA A 1 98 ? -1.937 -8.336 3.629 1.00 92.56 98 ALA A N 1
ATOM 739 C CA . ALA A 1 98 ? -1.129 -7.901 4.769 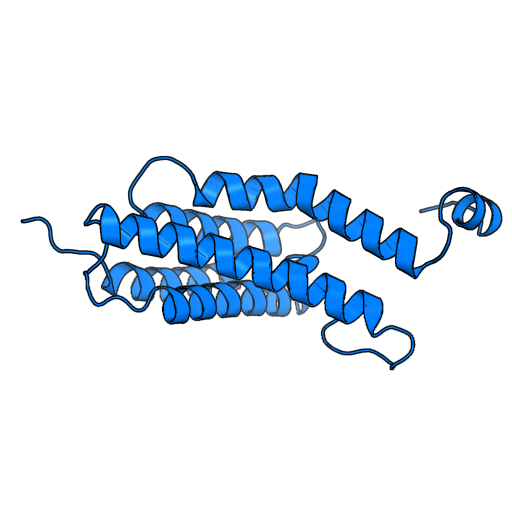1.00 92.56 98 ALA A CA 1
ATOM 740 C C . ALA A 1 98 ? -1.785 -6.744 5.546 1.00 92.56 98 ALA A C 1
ATOM 742 O O . ALA A 1 98 ? -1.799 -6.763 6.779 1.00 92.56 98 ALA A O 1
ATOM 743 N N . LEU A 1 99 ? -2.357 -5.761 4.840 1.00 94.75 99 LEU A N 1
ATOM 744 C CA . LEU A 1 99 ? -3.123 -4.666 5.450 1.00 94.75 99 LEU A CA 1
ATOM 745 C C . LEU A 1 99 ? -4.347 -5.195 6.201 1.00 94.75 99 LEU A C 1
ATOM 747 O O . LEU A 1 99 ? -4.550 -4.860 7.366 1.00 94.75 99 LEU A O 1
ATOM 751 N N . GLU A 1 100 ? -5.130 -6.057 5.556 1.00 97.06 100 GLU A N 1
ATOM 752 C CA . GLU A 1 100 ? -6.318 -6.659 6.155 1.00 97.06 100 GLU A CA 1
ATOM 753 C C . GLU A 1 100 ? -5.965 -7.485 7.396 1.00 97.06 100 GLU A C 1
ATOM 755 O O . GLU A 1 100 ? -6.615 -7.344 8.429 1.00 97.06 100 GLU A O 1
ATOM 760 N N . ALA A 1 101 ? -4.902 -8.292 7.337 1.00 95.88 101 ALA A N 1
ATOM 761 C CA . ALA A 1 101 ? -4.433 -9.065 8.483 1.00 95.88 101 ALA A CA 1
ATOM 762 C C . ALA A 1 101 ? -4.046 -8.163 9.666 1.00 95.88 101 ALA A C 1
ATOM 764 O O . ALA A 1 101 ? -4.427 -8.442 10.803 1.00 95.88 101 ALA A O 1
ATOM 765 N N . ARG A 1 102 ? -3.340 -7.050 9.415 1.00 95.56 102 ARG A N 1
ATOM 766 C CA . ARG A 1 102 ? -2.979 -6.096 10.475 1.00 95.56 102 ARG A CA 1
ATOM 767 C C . ARG A 1 102 ? -4.208 -5.421 11.089 1.00 95.56 102 ARG A C 1
ATOM 769 O O . ARG A 1 102 ? -4.231 -5.222 12.305 1.00 95.56 102 ARG A O 1
ATOM 776 N N . LEU A 1 103 ? -5.202 -5.070 10.272 1.00 96.75 103 LEU A N 1
ATOM 777 C CA . LEU A 1 103 ? -6.460 -4.470 10.726 1.00 96.75 103 LEU A CA 1
ATOM 778 C C . LEU A 1 103 ? -7.293 -5.455 11.550 1.00 96.75 103 LEU A C 1
ATOM 780 O O . LEU A 1 103 ? -7.752 -5.090 12.626 1.00 96.75 103 LEU A O 1
ATOM 784 N N . ARG A 1 104 ? -7.429 -6.709 11.099 1.00 97.12 104 ARG A N 1
ATOM 785 C CA . ARG A 1 104 ? -8.108 -7.772 11.862 1.00 97.12 104 ARG A CA 1
ATOM 786 C C . ARG A 1 104 ? -7.452 -8.003 13.215 1.00 97.12 104 ARG A C 1
ATOM 788 O O . ARG A 1 104 ? -8.152 -8.019 14.217 1.00 97.12 104 ARG A O 1
ATOM 795 N N . ARG A 1 105 ? -6.118 -8.057 13.255 1.00 95.62 105 ARG A N 1
ATOM 796 C CA . ARG A 1 105 ? -5.380 -8.140 14.518 1.00 95.62 105 ARG A CA 1
ATOM 797 C C . ARG A 1 105 ? -5.706 -6.965 15.448 1.00 95.62 105 ARG A C 1
ATOM 799 O O . ARG A 1 105 ? -5.959 -7.176 16.620 1.00 95.62 105 ARG A O 1
ATOM 806 N N . GLY A 1 106 ? -5.797 -5.743 14.915 1.00 95.56 106 GLY A N 1
ATOM 807 C CA . GLY A 1 106 ? -6.219 -4.575 15.697 1.00 95.56 106 GLY A CA 1
ATOM 808 C C . GLY A 1 106 ? -7.661 -4.660 16.221 1.00 95.56 106 GLY A C 1
ATOM 809 O O . GLY A 1 106 ? -7.955 -4.108 17.273 1.00 95.56 106 GLY A O 1
ATOM 810 N N . ILE A 1 107 ? -8.566 -5.360 15.528 1.00 97.12 107 ILE A N 1
ATOM 811 C CA . ILE A 1 107 ? -9.913 -5.657 16.048 1.00 97.12 107 ILE A CA 1
ATOM 812 C C . ILE A 1 107 ? -9.821 -6.667 17.201 1.00 97.12 107 ILE A C 1
ATOM 814 O O . ILE A 1 107 ? -10.405 -6.443 18.256 1.00 97.12 107 ILE A O 1
ATOM 818 N N . GLU A 1 108 ? -9.061 -7.749 17.020 1.00 95.81 108 GLU A N 1
ATOM 819 C CA . GLU A 1 108 ? -8.848 -8.795 18.035 1.00 95.81 108 GLU A CA 1
ATOM 820 C C . GLU A 1 108 ? -8.173 -8.253 19.307 1.00 95.81 108 GLU A C 1
ATOM 822 O O . GLU A 1 108 ? -8.510 -8.663 20.415 1.00 95.81 108 GLU A O 1
ATOM 827 N N . GLU A 1 109 ? -7.252 -7.299 19.152 1.00 94.69 109 GLU A N 1
ATOM 828 C CA . GLU A 1 109 ? -6.542 -6.604 20.234 1.00 94.69 109 GLU A CA 1
ATOM 829 C C . GLU A 1 109 ? -7.388 -5.490 20.890 1.00 94.69 109 GLU A C 1
ATOM 831 O O . GLU A 1 109 ? -6.944 -4.867 21.854 1.00 94.69 109 GLU A O 1
ATOM 836 N N . GLY A 1 110 ? -8.602 -5.222 20.390 1.00 95.81 110 GLY A N 1
ATOM 837 C CA . GLY A 1 110 ? -9.486 -4.171 20.908 1.00 95.81 110 GLY A CA 1
ATOM 838 C C . GLY A 1 110 ? -9.043 -2.741 20.569 1.00 95.81 110 GLY A C 1
ATOM 839 O O . GLY A 1 110 ? -9.543 -1.787 21.159 1.00 95.81 110 GLY A O 1
ATOM 840 N N . GLU A 1 111 ? -8.119 -2.571 19.621 1.00 95.81 111 GLU A N 1
ATOM 841 C CA . GLU A 1 111 ? -7.639 -1.273 19.120 1.00 95.81 111 GLU A CA 1
ATOM 842 C C . GLU A 1 111 ? -8.644 -0.629 18.140 1.00 95.81 111 GLU A C 1
ATOM 844 O O . GLU A 1 111 ? -8.760 0.599 18.032 1.00 95.81 111 GLU A O 1
ATOM 849 N N . LEU A 1 112 ? -9.391 -1.459 17.406 1.00 97.31 112 LEU A N 1
ATOM 850 C CA . LEU A 1 112 ? -10.454 -1.050 16.483 1.00 97.31 112 LEU A CA 1
ATOM 851 C C . LEU A 1 112 ? -11.812 -1.567 16.941 1.00 97.31 112 LEU A C 1
ATOM 853 O O . LEU A 1 112 ? -11.911 -2.577 17.631 1.00 97.31 112 LEU A O 1
ATOM 857 N N . ARG A 1 113 ? -12.880 -0.896 16.497 1.00 97.50 113 ARG A N 1
ATOM 858 C CA . ARG A 1 113 ? -14.248 -1.357 16.768 1.00 97.50 113 ARG A CA 1
ATOM 859 C C . ARG A 1 113 ? -14.496 -2.740 16.182 1.00 97.50 113 ARG A C 1
ATOM 861 O O . ARG A 1 113 ? -14.157 -2.969 15.021 1.00 97.50 113 ARG A O 1
ATOM 868 N N . GLU A 1 114 ? -15.214 -3.576 16.928 1.00 96.06 114 GLU A N 1
ATOM 869 C CA . GLU A 1 114 ? -15.582 -4.952 16.550 1.00 96.06 114 GLU A CA 1
ATOM 870 C C . GLU A 1 114 ? -16.288 -5.056 15.189 1.00 96.06 114 GLU A C 1
ATOM 872 O O . GLU A 1 114 ? -16.127 -6.039 14.474 1.00 96.06 114 GLU A O 1
ATOM 877 N N . HIS A 1 115 ? -17.052 -4.031 14.801 1.00 95.56 115 HIS A N 1
ATOM 878 C CA . HIS A 1 115 ? -17.798 -4.004 13.536 1.00 95.56 115 HIS A CA 1
ATOM 879 C C . HIS A 1 115 ? -17.039 -3.334 12.380 1.00 95.56 115 HIS A C 1
ATOM 881 O O . HIS A 1 115 ? -17.638 -3.004 11.357 1.00 95.56 115 HIS A O 1
ATOM 887 N N . THR A 1 116 ? -15.739 -3.072 12.536 1.00 97.81 116 THR A N 1
ATOM 888 C CA . THR A 1 116 ? -14.920 -2.509 11.457 1.00 97.81 116 THR A CA 1
ATOM 889 C C . THR A 1 116 ? -14.776 -3.520 10.320 1.00 97.81 116 THR A C 1
ATOM 891 O O . THR A 1 116 ? -14.269 -4.620 10.522 1.00 97.81 116 THR A O 1
ATOM 894 N N . ASP A 1 117 ? -15.167 -3.135 9.102 1.00 98.25 117 ASP A N 1
ATOM 895 C CA . ASP A 1 117 ? -14.885 -3.918 7.895 1.00 98.25 117 ASP A CA 1
ATOM 896 C C . ASP A 1 117 ? -13.394 -3.813 7.535 1.00 98.25 117 ASP A C 1
ATOM 898 O O . ASP A 1 117 ? -12.956 -2.891 6.842 1.00 98.25 117 ASP A O 1
ATOM 902 N N . ALA A 1 118 ? -12.598 -4.762 8.031 1.00 98.12 118 ALA A N 1
ATOM 903 C CA . ALA A 1 118 ? -11.158 -4.802 7.791 1.00 98.12 118 ALA A CA 1
ATOM 904 C C . ALA A 1 118 ? -10.804 -4.950 6.300 1.00 98.12 118 ALA A C 1
ATOM 906 O O . ALA A 1 118 ? -9.821 -4.362 5.849 1.00 98.12 118 ALA A O 1
ATOM 907 N N . GLY A 1 119 ? -11.600 -5.700 5.531 1.00 98.31 119 GLY A N 1
ATOM 908 C CA . GLY A 1 119 ? -11.352 -5.928 4.106 1.00 98.31 119 GLY A CA 1
ATOM 909 C C . GLY A 1 119 ? -11.646 -4.682 3.272 1.00 98.31 119 GLY A C 1
ATOM 910 O O . GLY A 1 119 ? -10.836 -4.283 2.429 1.00 98.31 119 GLY A O 1
ATOM 911 N N . GLY A 1 120 ? -12.770 -4.017 3.548 1.00 98.50 120 GLY A N 1
ATOM 912 C CA . GLY A 1 120 ? -13.113 -2.726 2.951 1.00 98.50 120 GLY A CA 1
ATOM 913 C C . GLY A 1 120 ? -12.083 -1.644 3.278 1.00 98.50 120 GLY A C 1
ATOM 914 O O . GLY A 1 120 ? -11.592 -0.962 2.374 1.00 98.50 120 GLY A O 1
ATOM 915 N N . LEU A 1 121 ? -11.677 -1.538 4.547 1.00 98.31 121 LEU A N 1
ATOM 916 C CA . LEU A 1 121 ? -10.692 -0.550 4.986 1.00 98.31 121 LEU A CA 1
ATOM 917 C C . LEU A 1 121 ? -9.292 -0.819 4.403 1.00 98.31 121 LEU A C 1
ATOM 919 O O . LEU A 1 121 ? -8.609 0.120 3.992 1.00 98.31 121 LEU A O 1
ATOM 923 N N . ALA A 1 122 ? -8.881 -2.085 4.271 1.00 97.88 122 ALA A N 1
ATOM 924 C CA . ALA A 1 122 ? -7.635 -2.450 3.591 1.00 97.88 122 ALA A CA 1
ATOM 925 C C . ALA A 1 122 ? -7.636 -2.023 2.115 1.00 97.88 122 ALA A C 1
ATOM 927 O O . ALA A 1 122 ? -6.650 -1.460 1.633 1.00 97.88 122 ALA A O 1
ATOM 928 N N . ARG A 1 123 ? -8.749 -2.237 1.397 1.00 98.06 123 ARG A N 1
ATOM 929 C CA . ARG A 1 123 ? -8.902 -1.782 0.004 1.00 98.06 123 ARG A CA 1
ATOM 930 C C . ARG A 1 123 ? -8.889 -0.265 -0.120 1.00 98.06 123 ARG A C 1
ATOM 932 O O . ARG A 1 123 ? -8.256 0.243 -1.043 1.00 98.06 123 ARG A O 1
ATOM 939 N N . PHE A 1 124 ? -9.530 0.447 0.804 1.00 98.56 124 PHE A N 1
ATOM 940 C CA . PHE A 1 124 ? -9.461 1.906 0.870 1.00 98.56 124 PHE A CA 1
ATOM 941 C C . PHE A 1 124 ? -8.008 2.385 1.001 1.00 98.56 124 PHE A C 1
ATOM 943 O O . PHE A 1 124 ? -7.543 3.166 0.173 1.00 98.56 124 PHE A O 1
ATOM 950 N N . ILE A 1 125 ? -7.256 1.854 1.972 1.00 97.19 125 ILE A N 1
ATOM 951 C CA . ILE A 1 125 ? -5.844 2.214 2.181 1.00 97.19 125 ILE A CA 1
ATOM 952 C C . ILE A 1 125 ? -5.006 1.889 0.935 1.00 97.19 125 ILE A C 1
ATOM 954 O O . ILE A 1 125 ? -4.215 2.720 0.487 1.00 97.19 125 ILE A O 1
ATOM 958 N N . GLY A 1 126 ? -5.199 0.706 0.343 1.00 95.31 126 GLY A N 1
ATOM 959 C CA . GLY A 1 126 ? -4.515 0.304 -0.886 1.00 95.31 126 GLY A CA 1
ATOM 960 C C . GLY A 1 126 ? -4.783 1.253 -2.058 1.00 95.31 126 GLY A C 1
ATOM 961 O O . GLY A 1 126 ? -3.846 1.645 -2.754 1.00 95.31 126 GLY A O 1
ATOM 962 N N . ALA A 1 127 ? -6.035 1.685 -2.236 1.00 96.88 127 ALA A N 1
ATOM 963 C CA . ALA A 1 127 ? -6.413 2.645 -3.270 1.00 96.88 127 ALA A CA 1
ATOM 964 C C . ALA A 1 127 ? -5.754 4.017 -3.054 1.00 96.88 127 ALA A C 1
ATOM 966 O O . ALA A 1 127 ? -5.267 4.614 -4.012 1.00 96.88 127 ALA A O 1
ATOM 967 N N . ILE A 1 128 ? -5.671 4.493 -1.806 1.00 97.69 128 ILE A N 1
ATOM 968 C CA . ILE A 1 128 ? -4.978 5.745 -1.471 1.00 97.69 128 ILE A CA 1
ATOM 969 C C . ILE A 1 128 ? -3.480 5.651 -1.790 1.00 97.69 128 ILE A C 1
ATOM 971 O O . ILE A 1 128 ? -2.940 6.532 -2.456 1.00 97.69 128 ILE A O 1
ATOM 975 N N . LEU A 1 129 ? -2.808 4.568 -1.388 1.00 95.06 129 LEU A N 1
ATOM 976 C CA . LEU A 1 129 ? -1.388 4.347 -1.697 1.00 95.06 129 LEU A CA 1
ATOM 977 C C . LEU A 1 129 ? -1.129 4.285 -3.211 1.00 95.06 129 LEU A C 1
ATOM 979 O O . LEU A 1 129 ? -0.155 4.861 -3.708 1.00 95.06 129 LEU A O 1
ATOM 983 N N . GLN A 1 130 ? -2.005 3.608 -3.956 1.00 94.94 130 GLN A N 1
ATOM 984 C CA . GLN A 1 130 ? -1.920 3.539 -5.412 1.00 94.94 130 GLN A CA 1
ATOM 985 C C . GLN A 1 130 ? -2.178 4.907 -6.062 1.00 94.94 130 GLN A C 1
ATOM 987 O O . GLN A 1 130 ? -1.434 5.300 -6.957 1.00 94.94 130 GLN A O 1
ATOM 992 N N . GLY A 1 131 ? -3.162 5.667 -5.577 1.00 96.62 131 GLY A N 1
ATOM 993 C CA . GLY A 1 131 ? -3.456 7.021 -6.049 1.00 96.62 131 GLY A CA 1
ATOM 994 C C . GLY A 1 131 ? -2.299 7.994 -5.815 1.00 96.62 131 GLY A C 1
ATOM 995 O O . GLY A 1 131 ? -1.907 8.704 -6.738 1.00 96.62 131 GLY A O 1
ATOM 996 N N . MET A 1 132 ? -1.687 7.973 -4.624 1.00 96.88 132 MET A N 1
ATOM 997 C CA . MET A 1 132 ? -0.495 8.783 -4.336 1.00 96.88 132 MET A CA 1
ATOM 998 C C . MET A 1 132 ? 0.685 8.406 -5.238 1.00 96.88 132 MET A C 1
ATOM 1000 O O . MET A 1 132 ? 1.416 9.284 -5.682 1.00 96.88 132 MET A O 1
ATOM 1004 N N . THR A 1 133 ? 0.855 7.115 -5.550 1.00 94.94 133 THR A N 1
ATOM 1005 C CA . THR A 1 133 ? 1.877 6.662 -6.509 1.00 94.94 133 THR A CA 1
ATOM 1006 C C . THR A 1 133 ? 1.662 7.291 -7.888 1.00 94.94 133 THR A C 1
ATOM 1008 O O . THR A 1 133 ? 2.620 7.789 -8.472 1.00 94.94 133 THR A O 1
ATOM 1011 N N . VAL A 1 134 ? 0.428 7.274 -8.405 1.00 95.75 134 VAL A N 1
ATOM 1012 C CA . VAL A 1 134 ? 0.105 7.847 -9.724 1.00 95.75 134 VAL A CA 1
ATOM 1013 C C . VAL A 1 134 ? 0.345 9.357 -9.733 1.00 95.75 134 VAL A C 1
ATOM 1015 O O . VAL A 1 134 ? 1.049 9.854 -10.602 1.00 95.75 134 VAL A O 1
ATOM 1018 N N . GLN A 1 135 ? -0.134 10.085 -8.722 1.00 97.38 135 GLN A N 1
ATOM 1019 C CA . GLN A 1 135 ? 0.075 11.535 -8.659 1.00 97.38 135 GLN A CA 1
ATOM 1020 C C . GLN A 1 135 ? 1.556 11.915 -8.528 1.00 97.38 135 GLN A C 1
ATOM 1022 O O . GLN A 1 135 ? 2.001 12.884 -9.138 1.00 97.38 135 GLN A O 1
ATOM 1027 N N . ALA A 1 136 ? 2.351 11.134 -7.789 1.00 95.69 136 ALA A N 1
ATOM 1028 C CA . ALA A 1 136 ? 3.796 11.341 -7.718 1.00 95.69 136 ALA A CA 1
ATOM 1029 C C . ALA A 1 136 ? 4.476 11.175 -9.089 1.00 95.69 136 ALA A C 1
ATOM 1031 O O . ALA A 1 136 ? 5.424 11.899 -9.399 1.00 95.69 136 ALA A O 1
ATOM 1032 N N . GLN A 1 137 ? 4.000 10.235 -9.916 1.00 93.19 137 GLN A N 1
ATOM 1033 C CA . GLN A 1 137 ? 4.473 10.059 -11.294 1.00 93.19 137 GLN A CA 1
ATOM 1034 C C . GLN A 1 137 ? 4.085 11.239 -12.192 1.00 93.19 137 GLN A C 1
ATOM 1036 O O . GLN A 1 137 ? 4.893 11.636 -13.030 1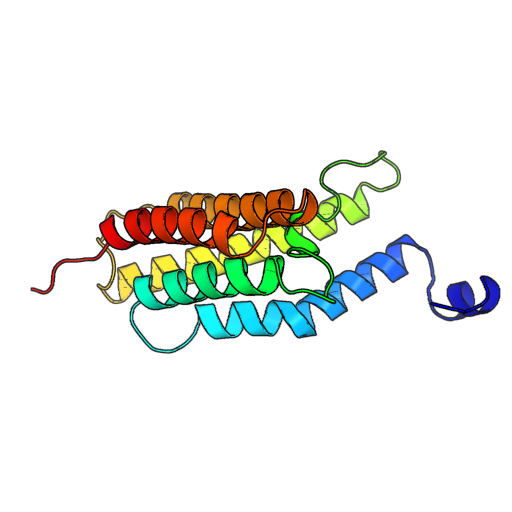.00 93.19 137 GLN A O 1
ATOM 1041 N N . ASP A 1 138 ? 2.915 11.839 -11.962 1.00 95.38 138 ASP A N 1
ATOM 1042 C CA . ASP A 1 138 ? 2.467 13.066 -12.638 1.00 95.38 138 ASP A CA 1
ATOM 1043 C C . ASP A 1 138 ? 3.206 14.333 -12.155 1.00 95.38 138 ASP A C 1
ATOM 1045 O O . ASP A 1 138 ? 3.059 15.406 -12.740 1.00 95.38 138 ASP A O 1
ATOM 1049 N N . GLY A 1 139 ? 4.040 14.217 -11.116 1.00 94.94 139 GLY A N 1
ATOM 1050 C CA . GLY A 1 139 ? 4.909 15.286 -10.620 1.00 94.94 139 GLY A CA 1
ATOM 1051 C C . GLY A 1 139 ? 4.490 15.905 -9.286 1.00 94.94 139 GLY A C 1
ATOM 1052 O O . GLY A 1 139 ? 5.145 16.852 -8.851 1.00 94.94 139 GLY A O 1
ATOM 1053 N N . ALA A 1 140 ? 3.454 15.380 -8.624 1.00 97.31 140 ALA A N 1
ATOM 1054 C CA . ALA A 1 140 ? 3.052 15.829 -7.293 1.00 97.31 140 ALA A CA 1
ATOM 1055 C C . ALA A 1 140 ? 4.185 15.634 -6.270 1.00 97.31 140 ALA A C 1
ATOM 1057 O O . ALA A 1 140 ? 4.835 14.580 -6.213 1.00 97.31 140 ALA A O 1
ATOM 1058 N N . GLY A 1 141 ? 4.429 16.666 -5.462 1.00 96.50 141 GLY A N 1
ATOM 1059 C CA . GLY A 1 141 ? 5.438 16.651 -4.407 1.00 96.50 141 GLY A CA 1
ATOM 1060 C C . GLY A 1 141 ? 4.879 16.175 -3.067 1.00 96.50 141 GLY A C 1
ATOM 1061 O O . GLY A 1 141 ? 3.678 15.977 -2.904 1.00 96.50 141 GLY A O 1
ATOM 1062 N N . GLU A 1 142 ? 5.742 16.058 -2.056 1.00 96.56 142 GLU A N 1
ATOM 1063 C CA . GLU A 1 142 ? 5.325 15.686 -0.694 1.00 96.56 142 GLU A CA 1
ATOM 1064 C C . GLU A 1 142 ? 4.234 16.616 -0.146 1.00 96.56 142 GLU A C 1
ATOM 1066 O O . GLU A 1 142 ? 3.287 16.153 0.485 1.00 96.56 142 GLU A O 1
ATOM 1071 N N . ALA A 1 143 ? 4.333 17.916 -0.440 1.00 97.88 143 ALA A N 1
ATOM 1072 C CA . ALA A 1 143 ? 3.356 18.919 -0.021 1.00 97.88 143 ALA A CA 1
ATOM 1073 C C . ALA A 1 143 ? 1.941 18.661 -0.576 1.00 97.88 143 ALA A C 1
ATOM 1075 O O . ALA A 1 143 ? 0.966 19.043 0.068 1.00 97.88 143 ALA A O 1
ATOM 1076 N N . ASP A 1 144 ? 1.832 17.989 -1.725 1.00 98.06 144 ASP A N 1
ATOM 1077 C CA . ASP A 1 144 ? 0.558 17.626 -2.352 1.00 98.06 144 ASP A CA 1
ATOM 1078 C C . ASP A 1 144 ? 0.046 16.266 -1.848 1.00 98.06 144 ASP A C 1
ATOM 1080 O O . ASP A 1 144 ? -1.155 16.077 -1.647 1.00 98.06 144 ASP A O 1
ATOM 1084 N N . LEU A 1 145 ? 0.955 15.312 -1.608 1.00 98.12 145 LEU A N 1
ATOM 1085 C CA . LEU A 1 145 ? 0.609 13.944 -1.203 1.00 98.12 145 LEU A CA 1
ATOM 1086 C C . LEU A 1 145 ? 0.307 13.813 0.293 1.00 98.12 145 LEU A C 1
ATOM 1088 O O . LEU A 1 145 ? -0.554 13.023 0.684 1.00 98.12 145 LEU A O 1
ATOM 1092 N N . LEU A 1 146 ? 0.990 14.579 1.146 1.00 98.19 146 LEU A N 1
ATOM 1093 C CA . LEU A 1 146 ? 0.808 14.506 2.595 1.00 98.19 146 LEU A CA 1
ATOM 1094 C C . LEU A 1 146 ? -0.635 14.840 3.028 1.00 98.19 146 LEU A C 1
ATOM 1096 O O . LEU A 1 146 ? -1.180 14.089 3.837 1.00 98.19 146 LEU A O 1
ATOM 1100 N N . PRO A 1 147 ? -1.321 15.859 2.471 1.00 98.56 147 PRO A N 1
ATOM 1101 C CA . PRO A 1 147 ? -2.744 16.078 2.737 1.00 98.56 147 PRO A CA 1
ATOM 1102 C C . PRO A 1 147 ? -3.634 14.868 2.415 1.00 98.56 147 PRO A C 1
ATOM 1104 O O . PRO A 1 147 ? -4.537 14.551 3.188 1.00 98.56 147 PRO A O 1
ATOM 1107 N N . ILE A 1 148 ? -3.365 14.153 1.314 1.00 98.50 148 ILE A N 1
ATOM 1108 C CA . ILE A 1 148 ? -4.106 12.934 0.941 1.00 98.50 148 ILE A CA 1
ATOM 1109 C C . ILE A 1 148 ? -3.920 11.857 2.018 1.00 98.50 148 ILE A C 1
ATOM 1111 O O . ILE A 1 148 ? -4.893 11.232 2.449 1.00 98.50 148 ILE A O 1
ATOM 1115 N N . ALA A 1 149 ? -2.681 11.671 2.485 1.00 98.00 149 ALA A N 1
ATOM 1116 C CA . ALA A 1 149 ? -2.374 10.762 3.581 1.00 98.00 149 ALA A CA 1
ATOM 1117 C C . ALA A 1 149 ? -3.119 11.153 4.868 1.00 98.00 149 ALA A C 1
ATOM 1119 O O . ALA A 1 149 ? -3.739 10.289 5.483 1.00 98.00 149 ALA A O 1
ATOM 1120 N N . GLU A 1 150 ? -3.129 12.431 5.258 1.00 98.50 150 GLU A N 1
ATOM 1121 C CA . GLU A 1 150 ? -3.822 12.886 6.474 1.00 98.50 150 GLU A CA 1
ATOM 1122 C C . GLU A 1 150 ? -5.344 12.682 6.409 1.00 98.50 150 GLU A C 1
ATOM 1124 O O . GLU A 1 150 ? -5.943 12.271 7.404 1.00 98.50 150 GLU A O 1
ATOM 1129 N N . PHE A 1 151 ? -5.982 12.879 5.249 1.00 98.69 151 PHE A N 1
ATOM 1130 C CA . PHE A 1 151 ? -7.407 12.560 5.094 1.00 98.69 151 PHE A CA 1
ATOM 1131 C C . PHE A 1 151 ? -7.684 11.065 5.269 1.00 98.69 151 PHE A C 1
ATOM 1133 O O . PHE A 1 151 ? -8.629 10.686 5.963 1.00 98.69 151 PHE A O 1
ATOM 1140 N N . ALA A 1 152 ? -6.838 10.205 4.699 1.00 98.44 152 ALA A N 1
ATOM 1141 C CA . ALA A 1 152 ? -6.959 8.764 4.885 1.00 98.44 152 ALA A CA 1
ATOM 1142 C C . ALA A 1 152 ? -6.703 8.341 6.341 1.00 98.44 152 ALA A C 1
ATOM 1144 O O . ALA A 1 152 ? -7.398 7.470 6.863 1.00 98.44 152 ALA A O 1
ATOM 1145 N N . ILE A 1 153 ? -5.755 8.985 7.025 1.00 98.25 153 ILE A N 1
ATOM 1146 C CA . ILE A 1 153 ? -5.479 8.764 8.451 1.00 98.25 153 ILE A CA 1
ATOM 1147 C C . ILE A 1 153 ? -6.681 9.150 9.300 1.00 98.25 153 ILE A C 1
ATOM 1149 O O . ILE A 1 153 ? -7.049 8.394 10.199 1.00 98.25 153 ILE A O 1
ATOM 1153 N N . ALA A 1 154 ? -7.299 10.298 9.019 1.00 98.38 154 ALA A N 1
ATOM 1154 C CA . ALA A 1 154 ? -8.495 10.736 9.720 1.00 98.38 154 ALA A CA 1
ATOM 1155 C C . ALA A 1 154 ? -9.622 9.706 9.573 1.00 98.38 154 ALA A C 1
ATOM 1157 O O . ALA A 1 154 ? -10.246 9.359 10.573 1.00 98.38 154 ALA A O 1
ATOM 1158 N N . GLU A 1 155 ? -9.828 9.160 8.370 1.00 98.12 155 GLU A N 1
ATOM 1159 C CA . GLU A 1 155 ? -10.824 8.111 8.140 1.00 98.12 155 GLU A CA 1
ATOM 1160 C C . GLU A 1 155 ? -10.507 6.836 8.931 1.00 98.12 155 GLU A C 1
ATOM 1162 O O . GLU A 1 155 ? -11.343 6.357 9.692 1.00 98.12 155 GLU A O 1
ATOM 1167 N N . VAL A 1 156 ? -9.274 6.326 8.862 1.00 97.25 156 VAL A N 1
ATOM 1168 C CA . VAL A 1 156 ? -8.860 5.141 9.638 1.00 97.25 156 VAL A CA 1
ATOM 1169 C C . VAL A 1 156 ? -9.009 5.391 11.145 1.00 97.25 156 VAL A C 1
ATOM 1171 O O . VAL A 1 156 ? -9.478 4.522 11.881 1.00 97.25 156 VAL A O 1
ATOM 1174 N N . ALA A 1 157 ? -8.670 6.588 11.630 1.00 97.12 157 ALA A N 1
ATOM 1175 C CA . ALA A 1 157 ? -8.802 6.955 13.037 1.00 97.12 157 ALA A CA 1
ATOM 1176 C C . ALA A 1 157 ? -10.255 6.966 13.518 1.00 97.12 157 ALA A C 1
ATOM 1178 O O . ALA A 1 157 ? -10.504 6.705 14.699 1.00 97.12 157 ALA A O 1
ATOM 1179 N N . ARG A 1 158 ? -11.226 7.171 12.619 1.00 96.81 158 ARG A N 1
ATOM 1180 C CA . ARG A 1 158 ? -12.639 7.021 12.967 1.00 96.81 158 ARG A CA 1
ATOM 1181 C C . ARG A 1 158 ? -12.956 5.615 13.424 1.00 96.81 158 ARG A C 1
ATOM 1183 O O . ARG A 1 158 ? -13.940 5.508 14.130 1.00 96.81 158 ARG A O 1
ATOM 1190 N N . HIS A 1 159 ? -12.176 4.582 13.105 1.00 96.88 159 HIS A N 1
ATOM 1191 C CA . HIS A 1 159 ? -12.409 3.197 13.530 1.00 96.88 159 HIS A CA 1
ATOM 1192 C C . HIS A 1 159 ? -11.793 2.830 14.885 1.00 96.88 159 HIS A C 1
ATOM 1194 O O . HIS A 1 159 ? -11.981 1.698 15.332 1.00 96.88 159 HIS A O 1
ATOM 1200 N N . ARG A 1 160 ? -11.095 3.756 15.563 1.00 95.81 160 ARG A N 1
ATOM 1201 C CA . ARG A 1 160 ? -10.559 3.499 16.909 1.00 95.81 160 ARG A CA 1
ATOM 1202 C C . ARG A 1 160 ? -11.673 3.075 17.864 1.00 95.81 160 ARG A C 1
ATOM 1204 O O . ARG A 1 160 ? -12.741 3.705 17.908 1.00 95.81 160 ARG A O 1
ATOM 1211 N N . GLN A 1 161 ? -11.398 2.032 18.636 1.00 92.75 161 GLN A N 1
ATOM 1212 C CA . GLN A 1 161 ? -12.204 1.701 19.801 1.00 92.75 161 GLN A CA 1
ATOM 1213 C C . GLN A 1 161 ? -11.967 2.770 20.876 1.00 92.75 161 GLN A C 1
ATOM 1215 O O . GLN A 1 161 ? -10.841 3.230 21.070 1.00 92.75 161 GLN A O 1
ATOM 1220 N N . ALA A 1 162 ? -13.032 3.229 21.534 1.00 81.25 162 ALA A N 1
ATOM 1221 C CA . ALA A 1 162 ? -12.875 4.143 22.661 1.00 81.25 162 ALA A CA 1
ATOM 1222 C C . ALA A 1 162 ? -12.223 3.387 23.826 1.00 81.25 162 ALA A C 1
ATOM 1224 O O . ALA A 1 162 ? -12.572 2.232 24.068 1.00 81.25 162 ALA A O 1
ATOM 1225 N N . ALA A 1 163 ? -11.295 4.030 24.538 1.00 69.69 163 ALA A N 1
ATOM 1226 C CA . ALA A 1 163 ? -10.788 3.474 25.788 1.00 69.69 163 ALA A CA 1
ATOM 1227 C C . ALA A 1 163 ? -11.966 3.295 26.762 1.00 69.69 163 ALA A C 1
ATOM 1229 O O . ALA A 1 163 ? -12.782 4.212 26.900 1.00 69.69 163 ALA A O 1
ATOM 1230 N N . ALA A 1 164 ? -12.066 2.101 27.348 1.00 55.72 164 ALA A N 1
ATOM 1231 C CA . ALA A 1 164 ? -13.074 1.756 28.348 1.00 55.72 164 ALA A CA 1
ATOM 1232 C C . ALA A 1 164 ? -12.869 2.530 29.658 1.00 55.72 164 ALA A C 1
ATOM 1234 O O . ALA A 1 164 ? -11.695 2.804 30.004 1.00 55.72 164 ALA A O 1
#

Radius of gyration: 17.89 Å; chains: 1; bounding box: 43×35×54 Å

pLDDT: mean 90.48, std 8.53, range [55.72, 98.69]

Sequence (164 aa):
MGITPQSLYAAFVSKADLYREALERYRQEEGAAAGRNLNSEGHVVDAIARLLRISAHEFSLPGRPKGCMISTAVLTCAVENDAIARHVTALRDQTLAALEARLRRGIEEGELREHTDAGGLARFIGAILQGMTVQAQDGAGEADLLPIAEFAIAEVARHRQAAA